Protein AF-A0A969EH08-F1 (afdb_monomer_lite)

Radius of gyration: 11.3 Å; chains: 1; bound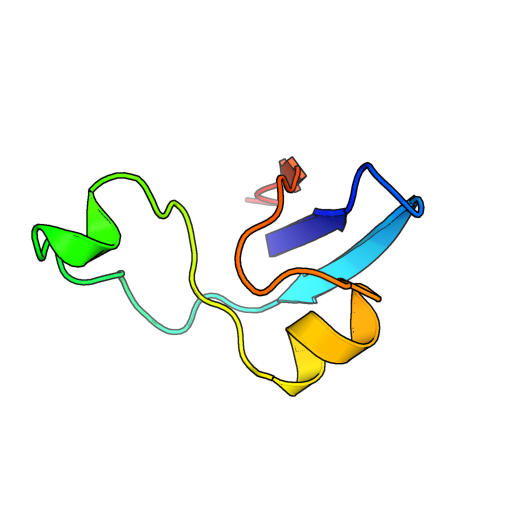ing box: 25×22×26 Å

pLDDT: mean 83.95, std 6.08, range [64.38, 90.31]

Structure (mmCIF, N/CA/C/O backbone):
data_AF-A0A969EH08-F1
#
_entry.id   AF-A0A969EH08-F1
#
loop_
_atom_site.group_PDB
_atom_site.id
_atom_site.type_symbol
_atom_site.label_atom_id
_atom_site.label_alt_id
_atom_site.label_comp_id
_atom_site.label_asym_id
_atom_site.label_entity_id
_atom_site.label_seq_id
_atom_site.pdbx_PDB_ins_code
_atom_site.Cartn_x
_atom_site.Cartn_y
_atom_site.Cartn_z
_atom_site.occupancy
_atom_site.B_iso_or_equiv
_atom_site.auth_seq_id
_atom_site.auth_comp_id
_atom_site.auth_asym_id
_atom_site.auth_atom_id
_atom_site.pdbx_PDB_model_num
ATOM 1 N N . MET A 1 1 ? -6.441 1.939 -7.867 1.00 88.00 1 MET A N 1
ATOM 2 C CA . MET A 1 1 ? -6.346 0.743 -7.003 1.00 88.00 1 MET A CA 1
ATOM 3 C C . MET A 1 1 ? -6.586 1.179 -5.570 1.00 88.00 1 MET A C 1
ATOM 5 O O . MET A 1 1 ? -6.004 2.176 -5.154 1.00 88.00 1 MET A O 1
ATOM 9 N N . LYS A 1 2 ? -7.472 0.498 -4.848 1.00 89.06 2 LYS A N 1
ATOM 10 C CA . LYS A 1 2 ? -7.749 0.784 -3.437 1.00 89.06 2 LYS A CA 1
ATOM 11 C C . LYS A 1 2 ? -7.004 -0.220 -2.576 1.00 89.06 2 LYS A C 1
ATOM 13 O O . LYS A 1 2 ? -7.033 -1.410 -2.866 1.00 89.06 2 LYS A O 1
ATOM 18 N N . VAL A 1 3 ? -6.324 0.273 -1.554 1.00 89.69 3 VAL A N 1
ATOM 19 C CA . VAL A 1 3 ? -5.611 -0.537 -0.570 1.00 89.69 3 VAL A CA 1
ATOM 20 C C . VAL A 1 3 ? -6.234 -0.232 0.779 1.00 89.69 3 VAL A C 1
ATOM 22 O O . VAL A 1 3 ? -6.322 0.933 1.161 1.00 89.69 3 VAL A O 1
ATOM 25 N N . ARG A 1 4 ? -6.697 -1.262 1.478 1.00 89.69 4 ARG A N 1
ATOM 26 C CA . ARG A 1 4 ? -7.2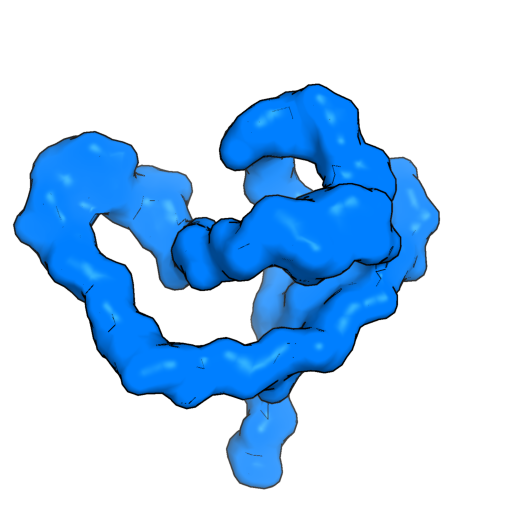95 -1.163 2.807 1.00 89.69 4 ARG A CA 1
ATOM 27 C C . ARG A 1 4 ? -6.466 -1.968 3.791 1.00 89.69 4 ARG A C 1
ATOM 29 O O . ARG A 1 4 ? -6.133 -3.122 3.528 1.00 89.69 4 ARG A O 1
ATOM 36 N N . ASN A 1 5 ? -6.139 -1.356 4.917 1.00 89.12 5 ASN A N 1
ATOM 37 C CA . ASN A 1 5 ? -5.528 -2.034 6.045 1.00 89.12 5 ASN A CA 1
ATOM 38 C C . ASN A 1 5 ? -6.638 -2.633 6.920 1.00 89.12 5 ASN A C 1
ATOM 40 O O . ASN A 1 5 ? -7.532 -1.924 7.383 1.00 89.12 5 ASN A O 1
ATOM 44 N N . GLU A 1 6 ? -6.597 -3.948 7.123 1.00 82.06 6 GLU A N 1
ATOM 45 C CA . GLU A 1 6 ? -7.603 -4.667 7.913 1.00 82.06 6 GLU A CA 1
ATOM 46 C C . GLU A 1 6 ? -7.483 -4.370 9.414 1.00 82.06 6 GLU A C 1
ATOM 48 O O . GLU A 1 6 ? -8.473 -4.456 10.134 1.00 82.06 6 GLU A O 1
ATOM 53 N N . LEU A 1 7 ? -6.295 -3.975 9.886 1.00 84.44 7 LEU A N 1
ATOM 54 C CA . LEU A 1 7 ? -6.036 -3.749 11.311 1.00 84.44 7 LEU A CA 1
ATOM 55 C C . LEU A 1 7 ? -6.718 -2.490 11.848 1.00 84.44 7 LEU A C 1
ATOM 57 O O . LEU A 1 7 ? -7.160 -2.466 12.991 1.00 84.44 7 LEU A O 1
ATOM 61 N N . ASN A 1 8 ? -6.786 -1.433 11.040 1.00 84.94 8 ASN A N 1
ATOM 62 C CA . ASN A 1 8 ? -7.286 -0.126 11.471 1.00 84.94 8 ASN A CA 1
ATOM 63 C C . ASN A 1 8 ? -8.399 0.428 10.572 1.00 84.94 8 ASN A C 1
ATOM 65 O O . ASN A 1 8 ? -8.821 1.566 10.757 1.00 84.94 8 ASN A O 1
ATOM 69 N N . ASN A 1 9 ? -8.880 -0.365 9.609 1.00 84.00 9 ASN A N 1
ATOM 70 C CA . ASN A 1 9 ? -9.890 0.032 8.627 1.00 84.00 9 ASN A CA 1
ATOM 71 C C . ASN A 1 9 ? -9.537 1.278 7.797 1.00 84.00 9 ASN A C 1
ATOM 73 O O . ASN A 1 9 ? -10.415 1.833 7.137 1.00 84.00 9 ASN A O 1
ATOM 77 N N . LEU A 1 10 ? -8.270 1.703 7.779 1.00 88.06 10 LEU A N 1
ATOM 78 C CA . LEU A 1 10 ? -7.833 2.815 6.947 1.00 88.06 10 LEU A CA 1
ATOM 79 C C . LEU A 1 10 ? -7.687 2.367 5.499 1.00 88.06 10 LEU A C 1
ATOM 81 O O . LEU A 1 10 ? -7.224 1.265 5.194 1.00 88.06 10 LEU A O 1
ATOM 85 N N . GLU A 1 11 ? -8.071 3.256 4.593 1.00 90.31 11 GLU A N 1
ATOM 86 C CA . GLU A 1 11 ? -8.082 2.994 3.163 1.00 90.31 11 GLU A CA 1
ATOM 87 C C . GLU A 1 11 ? -7.374 4.116 2.411 1.00 90.31 11 GLU A C 1
ATOM 89 O O . GLU A 1 11 ? -7.531 5.298 2.719 1.00 90.31 11 GLU A O 1
ATOM 94 N N . VAL A 1 12 ? -6.613 3.745 1.385 1.00 90.00 12 VAL A N 1
ATOM 95 C CA . VAL A 1 12 ? -5.922 4.691 0.512 1.00 90.00 12 VAL A CA 1
ATOM 96 C C . VAL A 1 12 ? -6.119 4.319 -0.948 1.00 90.00 12 VAL A C 1
ATOM 98 O O . VAL A 1 12 ? -6.117 3.147 -1.335 1.00 90.00 12 VAL A O 1
ATOM 101 N N . PHE A 1 13 ? -6.251 5.343 -1.784 1.00 89.56 13 PHE A N 1
ATOM 102 C CA . PHE A 1 13 ? -6.263 5.189 -3.231 1.00 89.56 13 PHE A CA 1
ATOM 103 C C . PHE A 1 13 ? -4.863 5.439 -3.776 1.00 89.56 13 PHE A C 1
ATOM 105 O O . PHE A 1 13 ? -4.278 6.501 -3.562 1.00 89.56 13 PHE A O 1
ATOM 112 N N . VAL A 1 14 ? -4.330 4.450 -4.488 1.00 88.31 14 VAL A N 1
ATOM 113 C CA . VAL A 1 14 ? -3.008 4.508 -5.114 1.00 88.31 14 VAL A CA 1
ATOM 114 C C . VAL A 1 14 ? -3.101 4.230 -6.612 1.00 88.31 14 VAL A C 1
ATOM 116 O O . VAL A 1 14 ? -3.992 3.517 -7.100 1.00 88.31 14 VAL A O 1
ATOM 119 N N . ARG A 1 15 ? -2.147 4.802 -7.347 1.00 89.25 15 ARG A N 1
ATOM 120 C CA . ARG A 1 15 ? -1.932 4.560 -8.774 1.00 89.25 15 ARG A CA 1
ATOM 121 C C . ARG A 1 15 ? -0.768 3.588 -8.946 1.00 89.25 15 ARG A C 1
ATOM 123 O O . ARG A 1 15 ? 0.264 3.752 -8.302 1.00 89.25 15 ARG A O 1
ATOM 130 N N . VAL A 1 16 ? -0.936 2.597 -9.817 1.00 87.62 16 VAL A N 1
ATOM 131 C CA . VAL A 1 16 ? 0.138 1.667 -10.186 1.00 87.62 16 VAL A CA 1
ATOM 132 C C . VAL A 1 16 ? 1.101 2.401 -11.117 1.00 87.62 16 VAL A C 1
ATOM 134 O O . VAL A 1 16 ? 0.673 2.966 -12.120 1.00 87.62 16 VAL A O 1
ATOM 137 N N . VAL A 1 17 ? 2.382 2.443 -10.749 1.00 85.88 17 VAL A N 1
ATOM 138 C CA . VAL A 1 17 ? 3.432 3.132 -11.525 1.00 85.88 17 VAL A CA 1
ATOM 139 C C . VAL A 1 17 ? 4.242 2.147 -12.373 1.00 85.88 17 VAL A C 1
ATOM 141 O O . VAL A 1 17 ? 4.727 2.518 -13.434 1.00 85.88 17 VAL A O 1
ATOM 144 N N . GLY A 1 18 ? 4.345 0.886 -11.950 1.00 84.69 18 GLY A N 1
ATOM 145 C CA . GLY A 1 18 ? 5.046 -0.165 -12.681 1.00 84.69 18 GLY A CA 1
ATOM 146 C C . GLY A 1 18 ? 4.943 -1.521 -11.977 1.00 84.69 18 GLY A C 1
ATOM 147 O O . GLY A 1 18 ? 4.421 -1.585 -10.857 1.00 84.69 18 GLY A O 1
ATOM 148 N N . PRO A 1 19 ? 5.408 -2.597 -12.630 1.00 83.69 19 PRO A N 1
ATOM 149 C CA . PRO A 1 19 ? 5.454 -3.927 -12.038 1.00 83.69 19 PRO A CA 1
ATOM 150 C C . PRO A 1 19 ? 6.534 -4.013 -10.951 1.00 83.69 19 PRO A C 1
ATOM 152 O O . PRO A 1 19 ? 7.546 -3.311 -10.991 1.00 83.69 19 PRO A O 1
ATOM 155 N N . LEU A 1 20 ? 6.318 -4.890 -9.972 1.00 82.06 20 LEU A N 1
ATOM 156 C CA . LEU A 1 20 ? 7.336 -5.236 -8.986 1.00 82.06 20 LEU A CA 1
ATOM 157 C C . LEU A 1 20 ? 8.321 -6.230 -9.631 1.00 82.06 20 LEU A C 1
ATOM 159 O O . LEU A 1 20 ? 7.858 -7.179 -10.256 1.00 82.06 20 LEU A O 1
ATOM 163 N N . PRO A 1 21 ? 9.649 -6.044 -9.513 1.00 79.94 21 PRO A N 1
ATOM 164 C CA . PRO A 1 21 ? 10.599 -7.015 -10.042 1.00 79.94 21 PRO A CA 1
ATOM 165 C C . PRO A 1 21 ? 10.568 -8.301 -9.208 1.00 79.94 21 P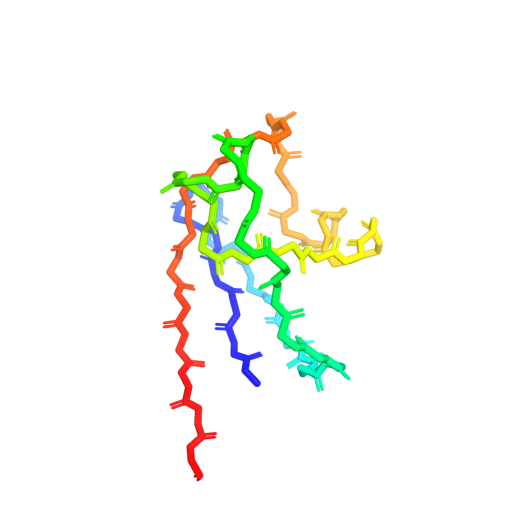RO A C 1
ATOM 167 O O . PRO A 1 21 ? 10.604 -8.236 -7.975 1.00 79.94 21 PRO A O 1
ATOM 170 N N . ASP A 1 22 ? 10.571 -9.454 -9.875 1.00 72.69 22 ASP A N 1
ATOM 171 C CA . ASP A 1 22 ? 10.654 -10.774 -9.244 1.00 72.69 22 ASP A CA 1
ATOM 172 C C . ASP A 1 22 ? 12.074 -11.027 -8.725 1.00 72.69 22 ASP A C 1
ATOM 174 O O . ASP A 1 22 ? 12.912 -11.671 -9.352 1.00 72.69 22 ASP A O 1
ATOM 178 N N . THR A 1 23 ? 12.384 -10.452 -7.567 1.00 75.00 23 THR A N 1
ATOM 179 C CA . THR A 1 23 ? 13.577 -10.797 -6.792 1.00 75.00 23 THR A CA 1
ATOM 180 C C . THR A 1 23 ? 13.163 -11.703 -5.641 1.00 75.00 23 THR A C 1
ATOM 182 O O . THR A 1 23 ? 12.081 -11.530 -5.090 1.00 75.00 23 THR A O 1
ATOM 185 N N . GLY A 1 24 ? 14.018 -12.637 -5.208 1.00 69.81 24 GLY A N 1
ATOM 186 C CA . GLY A 1 24 ? 13.676 -13.574 -4.119 1.00 69.81 24 GLY A CA 1
ATOM 187 C C . GLY A 1 24 ? 13.261 -12.902 -2.796 1.00 69.81 24 GLY A C 1
ATOM 188 O O . GLY A 1 24 ? 12.594 -13.502 -1.963 1.00 69.81 24 GLY A O 1
ATOM 189 N N . VAL A 1 25 ? 13.590 -11.619 -2.610 1.00 70.31 25 VAL A N 1
ATOM 190 C CA . VAL A 1 25 ? 13.143 -10.799 -1.468 1.00 70.31 25 VAL A CA 1
ATOM 191 C C . VAL A 1 25 ? 11.666 -10.376 -1.592 1.00 70.31 25 VAL A C 1
ATOM 193 O O . VAL A 1 25 ? 11.002 -10.126 -0.584 1.00 70.31 25 VAL A O 1
ATOM 196 N N . ASN A 1 26 ? 11.146 -10.297 -2.818 1.00 73.81 26 ASN A N 1
ATOM 197 C CA . ASN A 1 26 ? 9.775 -9.919 -3.153 1.00 73.81 26 ASN A CA 1
ATOM 198 C C . ASN A 1 26 ? 8.830 -11.124 -3.307 1.00 73.81 26 ASN A C 1
ATOM 200 O O . ASN A 1 26 ? 7.638 -10.909 -3.485 1.00 73.81 26 ASN A O 1
ATOM 204 N N . ASP A 1 27 ? 9.317 -12.360 -3.158 1.00 69.12 27 ASP A N 1
ATOM 205 C CA . ASP A 1 27 ? 8.560 -13.612 -3.367 1.00 69.12 27 ASP A CA 1
ATOM 206 C C . ASP A 1 27 ? 7.254 -13.699 -2.541 1.00 69.12 27 ASP A C 1
ATOM 208 O O . ASP A 1 27 ? 6.287 -14.351 -2.917 1.00 69.12 27 ASP A O 1
ATOM 212 N N . LYS A 1 28 ? 7.185 -12.963 -1.421 1.00 77.31 28 LYS A N 1
ATOM 213 C CA . LYS A 1 28 ? 6.001 -12.868 -0.542 1.00 77.31 28 LYS A CA 1
ATOM 214 C C . LYS A 1 28 ? 5.413 -11.457 -0.441 1.00 77.31 28 LYS A C 1
ATOM 216 O O . LYS A 1 28 ? 4.643 -11.175 0.477 1.00 77.31 28 LYS A O 1
ATOM 221 N N . ILE A 1 29 ? 5.814 -10.542 -1.324 1.00 82.19 29 ILE A N 1
ATOM 222 C CA . ILE A 1 29 ? 5.377 -9.143 -1.325 1.00 82.19 29 ILE A CA 1
ATOM 223 C C . ILE A 1 29 ? 4.503 -8.907 -2.553 1.00 82.19 29 ILE A C 1
ATOM 225 O O . ILE A 1 29 ? 4.990 -8.864 -3.673 1.00 82.19 29 ILE A O 1
ATOM 229 N N . VAL A 1 30 ? 3.210 -8.685 -2.327 1.00 80.19 30 VAL A N 1
ATOM 230 C CA . VAL A 1 30 ? 2.234 -8.454 -3.407 1.00 80.19 30 VAL A CA 1
ATOM 231 C C . VAL A 1 30 ? 2.378 -7.052 -4.017 1.00 80.19 30 VAL A C 1
ATOM 233 O O . VAL A 1 30 ? 2.140 -6.846 -5.202 1.00 80.19 30 VAL A O 1
ATOM 236 N N . ILE A 1 31 ? 2.750 -6.061 -3.204 1.00 84.56 31 ILE A N 1
ATOM 237 C CA . ILE A 1 31 ? 2.775 -4.649 -3.592 1.00 84.56 31 ILE A CA 1
ATOM 238 C C . ILE A 1 31 ? 3.782 -3.879 -2.732 1.00 84.56 31 ILE A C 1
ATOM 240 O O . ILE A 1 31 ? 3.865 -4.084 -1.522 1.00 84.56 31 ILE A O 1
ATOM 244 N N . LYS A 1 32 ? 4.502 -2.934 -3.351 1.00 86.94 32 LYS A N 1
ATOM 245 C CA . LYS A 1 32 ? 5.211 -1.855 -2.649 1.00 86.94 32 LYS A CA 1
ATOM 246 C C . LYS A 1 32 ? 4.490 -0.535 -2.879 1.00 86.94 32 LYS A C 1
ATOM 248 O O . LYS A 1 32 ? 4.103 -0.217 -4.001 1.00 86.94 32 LYS A O 1
ATOM 253 N N . ILE A 1 33 ? 4.327 0.228 -1.809 1.00 88.19 33 ILE A N 1
ATOM 254 C CA . ILE A 1 33 ? 3.708 1.553 -1.831 1.00 88.19 33 ILE A CA 1
ATOM 255 C C . ILE A 1 33 ? 4.717 2.609 -1.387 1.00 88.19 33 ILE A C 1
ATOM 257 O O . ILE A 1 33 ? 5.726 2.298 -0.755 1.00 88.19 33 ILE A O 1
ATOM 261 N N . SER A 1 34 ? 4.448 3.867 -1.723 1.00 88.62 34 SER A N 1
ATOM 262 C CA . SER A 1 34 ? 5.251 4.987 -1.240 1.00 88.62 34 SER A CA 1
ATOM 263 C C . SER A 1 34 ? 5.067 5.191 0.266 1.00 88.62 34 SER A C 1
ATOM 265 O O . SER A 1 34 ? 4.027 4.845 0.832 1.00 88.62 34 SER A O 1
ATOM 267 N N . LYS A 1 35 ? 6.053 5.837 0.901 1.00 87.94 35 LYS A N 1
ATOM 268 C CA . LYS A 1 35 ? 5.990 6.205 2.322 1.00 87.94 35 LYS A CA 1
ATOM 269 C C . LYS A 1 35 ? 4.716 6.994 2.653 1.00 87.94 35 LYS A C 1
ATOM 271 O O . LYS A 1 35 ? 4.025 6.668 3.603 1.00 87.94 35 LYS A O 1
ATOM 276 N N . SER A 1 36 ? 4.318 7.928 1.789 1.00 89.19 36 SER A N 1
ATOM 277 C CA . SER A 1 36 ? 3.091 8.714 1.976 1.00 89.19 36 SER A CA 1
ATOM 278 C C . SER A 1 36 ? 1.815 7.864 2.016 1.00 89.19 36 SER A C 1
ATOM 280 O O . SER A 1 36 ? 0.879 8.196 2.738 1.00 89.19 36 SER A O 1
ATOM 282 N N . ALA A 1 37 ? 1.745 6.784 1.231 1.00 88.06 37 ALA A N 1
ATOM 283 C CA . ALA A 1 37 ? 0.606 5.867 1.262 1.00 88.06 37 ALA A CA 1
ATOM 284 C C . ALA A 1 37 ? 0.652 4.952 2.496 1.00 88.06 37 ALA A C 1
ATOM 286 O O . ALA A 1 37 ? -0.395 4.6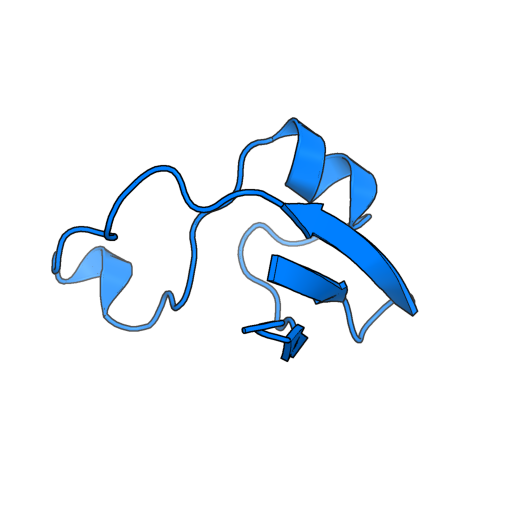67 3.070 1.00 88.06 37 ALA A O 1
ATOM 287 N N . TYR A 1 38 ? 1.851 4.539 2.920 1.00 88.56 38 TYR A N 1
ATOM 288 C CA . TYR A 1 38 ? 2.073 3.791 4.160 1.00 88.56 38 TYR A CA 1
ATOM 289 C C . TYR A 1 38 ? 1.625 4.587 5.394 1.00 88.56 38 TYR A C 1
ATOM 291 O O . TYR A 1 38 ? 0.842 4.079 6.194 1.00 88.56 38 TYR A O 1
ATOM 299 N N . ASP A 1 39 ? 2.033 5.856 5.494 1.00 88.50 39 ASP A N 1
ATOM 300 C CA . ASP A 1 39 ? 1.668 6.741 6.607 1.00 88.50 39 ASP A CA 1
ATOM 301 C C . ASP A 1 39 ? 0.143 6.932 6.686 1.00 88.50 39 ASP A C 1
ATOM 303 O O . ASP A 1 39 ? -0.449 6.873 7.762 1.00 88.50 39 ASP A O 1
ATOM 307 N N . ARG A 1 40 ? -0.527 7.081 5.534 1.00 87.62 40 ARG A N 1
ATOM 308 C CA . ARG A 1 40 ? -1.996 7.185 5.462 1.00 87.62 40 ARG A CA 1
ATOM 309 C C . ARG A 1 40 ? -2.725 5.888 5.819 1.00 87.62 40 ARG A C 1
ATOM 311 O O . ARG A 1 40 ? -3.854 5.951 6.290 1.00 87.62 40 ARG A O 1
ATOM 318 N N . LEU A 1 41 ? -2.105 4.729 5.592 1.00 86.50 41 LEU A N 1
ATOM 319 C CA . LEU A 1 41 ? -2.637 3.432 6.018 1.00 86.50 41 LEU A CA 1
ATOM 320 C C . LEU A 1 41 ? -2.438 3.178 7.514 1.00 86.50 41 LEU A C 1
ATOM 322 O O . LEU A 1 41 ? -2.935 2.164 8.002 1.00 86.50 41 LEU A O 1
ATOM 326 N N . GLY A 1 42 ? -1.715 4.046 8.234 1.00 84.62 42 GLY A N 1
ATOM 327 C CA . GLY A 1 42 ? -1.470 3.916 9.672 1.00 84.62 42 GLY A CA 1
ATOM 328 C C . GLY A 1 42 ? -0.844 2.575 10.050 1.00 84.62 42 GLY A C 1
ATOM 329 O O . GLY A 1 42 ? -1.192 1.998 11.079 1.00 84.62 42 GLY A O 1
ATOM 330 N N . ALA A 1 43 ? -0.005 2.026 9.170 1.00 81.50 43 ALA A N 1
ATOM 331 C CA . ALA A 1 43 ? 0.657 0.758 9.413 1.00 81.50 43 ALA A CA 1
ATOM 332 C C . ALA A 1 43 ? 1.771 0.934 10.453 1.00 81.50 43 ALA A C 1
ATOM 334 O O . ALA A 1 43 ? 2.554 1.882 10.396 1.00 81.50 43 ALA A O 1
ATOM 335 N N . ILE A 1 44 ? 1.813 0.017 11.418 1.00 78.94 44 ILE A N 1
ATOM 336 C CA . ILE A 1 44 ? 2.827 0.001 12.480 1.00 78.94 44 ILE A CA 1
ATOM 337 C C . ILE A 1 44 ? 4.047 -0.785 11.997 1.00 78.94 44 ILE A C 1
ATOM 339 O O . ILE A 1 44 ? 5.179 -0.323 12.129 1.00 78.94 44 ILE A O 1
ATOM 343 N N . ASP A 1 45 ? 3.802 -1.940 11.379 1.00 83.56 45 ASP A N 1
ATOM 344 C CA . ASP A 1 45 ? 4.844 -2.815 10.865 1.00 83.56 45 ASP A CA 1
ATOM 345 C C . ASP A 1 45 ? 5.179 -2.545 9.392 1.00 83.56 45 ASP A C 1
ATOM 347 O O . ASP A 1 45 ? 4.280 -2.350 8.567 1.00 83.56 45 ASP A O 1
ATOM 351 N N . PRO A 1 46 ? 6.462 -2.669 9.002 1.00 80.50 46 PRO A N 1
ATOM 352 C CA . PRO A 1 46 ? 6.893 -2.524 7.611 1.00 80.50 46 PRO A CA 1
ATOM 353 C C . PRO A 1 46 ? 6.324 -3.612 6.686 1.00 80.50 46 PRO A C 1
ATOM 355 O O . PRO A 1 46 ? 6.322 -3.450 5.465 1.00 80.50 46 PRO A O 1
ATOM 358 N N . LYS A 1 47 ? 5.850 -4.731 7.249 1.00 83.62 47 LYS A N 1
ATOM 359 C CA . LYS A 1 47 ? 5.132 -5.793 6.538 1.00 83.62 47 LYS A CA 1
ATOM 360 C C . LYS A 1 47 ? 3.822 -6.063 7.260 1.00 83.62 47 LYS A C 1
ATOM 362 O O . LYS A 1 47 ? 3.819 -6.582 8.368 1.00 83.62 47 LYS A O 1
ATOM 367 N N . PHE A 1 48 ? 2.718 -5.755 6.601 1.00 84.75 48 PHE A N 1
ATOM 368 C CA . PHE A 1 48 ? 1.379 -5.939 7.140 1.00 84.75 48 PHE A CA 1
ATOM 369 C C . PHE A 1 48 ? 0.453 -6.470 6.051 1.00 84.75 48 PHE A C 1
ATOM 371 O O . PHE A 1 48 ? 0.750 -6.386 4.855 1.00 84.75 48 PHE A O 1
ATOM 378 N N . ARG A 1 49 ? -0.659 -7.069 6.474 1.00 85.62 49 ARG A N 1
ATOM 379 C CA . ARG A 1 49 ? -1.671 -7.580 5.553 1.00 85.62 49 ARG A CA 1
ATOM 380 C C . ARG A 1 49 ? -2.583 -6.444 5.119 1.00 85.62 49 ARG A C 1
ATOM 382 O O . ARG A 1 49 ? -3.004 -5.624 5.930 1.00 85.62 49 ARG A O 1
ATOM 389 N N . VAL A 1 50 ? -2.867 -6.415 3.825 1.00 88.56 50 VAL A N 1
ATOM 390 C CA 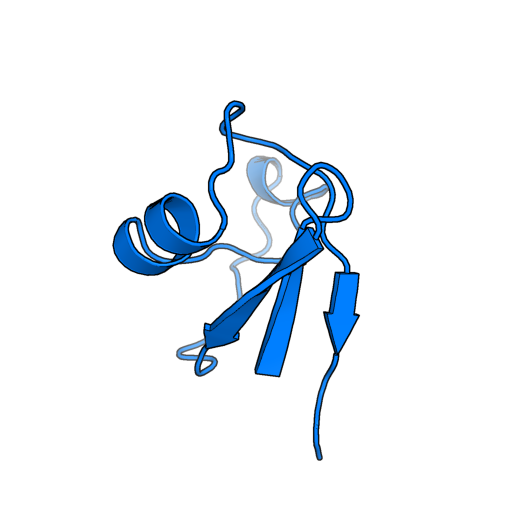. VAL A 1 50 ? -3.758 -5.437 3.213 1.00 88.56 50 VAL A CA 1
ATOM 391 C C . VAL A 1 50 ? -4.698 -6.125 2.250 1.00 88.56 50 VAL A C 1
ATOM 393 O O . VAL A 1 50 ? -4.317 -7.064 1.549 1.00 88.56 50 VAL A O 1
ATOM 396 N N . GLN A 1 51 ? -5.910 -5.598 2.172 1.00 89.25 51 GLN A N 1
ATOM 397 C CA . GLN A 1 51 ? -6.850 -5.933 1.125 1.00 89.25 51 GLN A CA 1
ATOM 398 C C . GLN A 1 51 ? -6.653 -4.962 -0.039 1.00 89.25 51 GLN A C 1
ATOM 400 O O . GLN A 1 51 ? -6.685 -3.742 0.137 1.00 89.25 51 GLN A O 1
ATOM 405 N N . VAL A 1 52 ? -6.449 -5.498 -1.240 1.00 88.56 52 VAL A N 1
ATOM 406 C CA . VAL A 1 52 ? -6.278 -4.701 -2.457 1.00 88.56 52 VAL A CA 1
ATOM 407 C C . VAL A 1 52 ? -7.486 -4.913 -3.361 1.00 88.56 52 VAL A C 1
ATOM 409 O O . VAL A 1 52 ? -7.813 -6.040 -3.721 1.00 88.56 52 VAL A O 1
ATOM 412 N N . THR A 1 53 ? -8.145 -3.823 -3.744 1.00 89.25 53 THR A N 1
ATOM 413 C CA . THR A 1 53 ? -9.259 -3.824 -4.695 1.00 89.25 53 THR A CA 1
ATOM 414 C C . THR A 1 53 ? -8.838 -3.119 -5.981 1.00 89.25 53 THR A C 1
ATOM 416 O O . THR A 1 53 ? -8.451 -1.941 -5.988 1.00 89.25 53 THR A O 1
ATOM 419 N N . TYR A 1 54 ? -8.934 -3.845 -7.091 1.00 85.06 54 TYR A N 1
ATOM 420 C CA . TYR A 1 54 ? -8.731 -3.312 -8.432 1.00 85.06 54 TYR A CA 1
ATOM 421 C C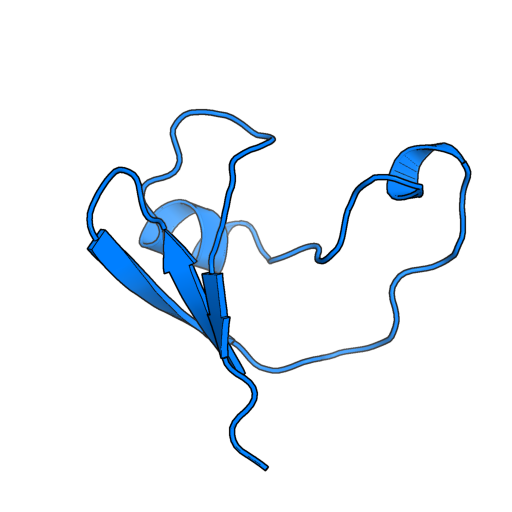 . TYR A 1 54 ? -10.075 -2.839 -8.982 1.00 85.06 54 TYR A C 1
ATOM 423 O O . TYR A 1 54 ? -10.985 -3.637 -9.179 1.00 85.06 54 TYR A O 1
ATOM 431 N N . TYR A 1 55 ? -10.192 -1.535 -9.214 1.00 77.38 55 TYR A N 1
ATOM 432 C CA . TYR A 1 55 ? -11.275 -0.977 -10.017 1.00 77.38 55 TYR A CA 1
ATOM 433 C C . TYR A 1 55 ? -10.769 -0.954 -11.460 1.00 77.38 55 TYR A C 1
ATOM 435 O O . TYR A 1 55 ? -9.727 -0.341 -11.714 1.00 77.38 55 TYR A O 1
ATOM 443 N N . LYS A 1 56 ? -11.426 -1.729 -12.327 1.00 64.38 56 LYS A N 1
ATOM 444 C CA . LYS A 1 56 ? -11.125 -1.843 -13.757 1.00 64.38 56 LYS A CA 1
ATOM 445 C C . LYS A 1 56 ? -11.770 -0.695 -14.523 1.00 64.38 56 LYS A C 1
ATOM 447 O O . LYS A 1 56 ? -12.889 -0.309 -14.124 1.00 64.38 56 LYS A O 1
#

Foldseek 3Di:
DKKAAPVPRFIDDDDDPDDDDPDPVCPPPPDDDDPVRVVSNVDPDPDGDIDDDDDD

Secondary structure (DSSP, 8-state):
-EEEETTT--EEE----SPPP--TTTTT-S----HHHHHHTT-SSSS--EEEE---

Sequence (56 aa):
MKVRNELNNLEVFVRVVGPLPDTGVNDKIVIKISKSAYDRLGAIDPKFRVQVTYYK